Protein AF-A0AAD7TIA1-F1 (afdb_monomer_lite)

Organism: NCBI:txid1111947

Foldseek 3Di:
DDPPDPVSVVVVVVVLVVVLVVLVVVLVVLVVVCVVCVVVCCVPQVPDDHDPVNVLCCLQNVLCNCLSNPLSVLQFAFDPPCPPDPDQDPVNVVSNVSLVCSQWCVSLVSCLSNQQSVQLVVLVVQCVVVVNPNVRSVVSNVVSCVVNVVSVCLCPVQNWTWDQDRNGGTDTDGPDDPVRVVD

pLDDT: mean 80.09, std 12.41, range [39.97, 96.25]

Sequence (183 aa):
MSVNTQSDIIQSVAALILDNRLAIAAVVLLIYDQLITFGREVQYVWLRKKTGATLLFIFIRYTAFLCLALLDAISYTPDMSDERSARVSSMRRLLFNFYHISCGRVRAIAFLPTFTVPTTFSALRALALSDMNWALASIVFVIGCGPTVINLWGVFGIGLVGQTIPLLGCVAAAQPTASQAKM

Structure (mmCIF, N/CA/C/O backbone):
data_AF-A0AAD7TIA1-F1
#
_entry.id   AF-A0AAD7TIA1-F1
#
loop_
_atom_site.group_PDB
_atom_site.id
_atom_site.type_symbol
_atom_site.label_atom_id
_atom_site.label_alt_id
_atom_site.label_comp_id
_atom_site.label_asym_id
_atom_site.label_entity_id
_atom_site.label_seq_id
_atom_site.pdbx_PDB_ins_code
_atom_site.Cartn_x
_atom_site.Cartn_y
_atom_site.Cartn_z
_atom_site.occupancy
_atom_site.B_iso_or_equiv
_atom_site.auth_seq_id
_atom_site.auth_comp_id
_atom_site.auth_asym_id
_atom_site.auth_atom_id
_atom_site.pdbx_PDB_model_num
ATOM 1 N N . MET A 1 1 ? 9.450 -16.323 -23.929 1.00 41.72 1 MET A N 1
ATOM 2 C CA . MET A 1 1 ? 8.424 -15.758 -24.830 1.00 41.72 1 MET A CA 1
ATOM 3 C C . MET A 1 1 ? 9.077 -14.579 -25.534 1.00 41.72 1 MET A C 1
ATOM 5 O O . MET A 1 1 ? 9.469 -13.644 -24.851 1.00 41.72 1 MET A O 1
ATOM 9 N N . SER A 1 2 ? 9.373 -14.687 -26.830 1.00 46.50 2 SER A N 1
ATOM 10 C CA . SER A 1 2 ? 10.127 -13.661 -27.565 1.00 46.50 2 SER A CA 1
ATOM 11 C C . SER A 1 2 ? 9.210 -12.489 -27.924 1.00 46.50 2 SER A C 1
ATOM 13 O O . SER A 1 2 ? 8.442 -12.584 -28.880 1.00 46.50 2 SER A O 1
ATOM 15 N N . VAL A 1 3 ? 9.270 -11.410 -27.145 1.00 57.25 3 VAL A N 1
ATOM 16 C CA . VAL A 1 3 ? 8.578 -10.146 -27.436 1.00 57.25 3 VAL A CA 1
ATOM 17 C C . VAL A 1 3 ? 9.348 -9.445 -28.558 1.00 57.25 3 VAL A C 1
ATOM 19 O O . VAL A 1 3 ? 10.307 -8.732 -28.290 1.00 57.25 3 VAL A O 1
ATOM 22 N N . ASN A 1 4 ? 8.990 -9.718 -29.815 1.00 61.19 4 ASN A N 1
ATOM 23 C CA . ASN A 1 4 ? 9.752 -9.263 -30.988 1.00 61.19 4 ASN A CA 1
ATOM 24 C C . ASN A 1 4 ? 8.918 -8.453 -32.000 1.00 61.19 4 ASN A C 1
ATOM 26 O O . ASN A 1 4 ? 9.414 -8.170 -33.089 1.00 61.19 4 ASN A O 1
ATOM 30 N N . THR A 1 5 ? 7.679 -8.055 -31.681 1.00 77.12 5 THR A N 1
ATOM 31 C CA . THR A 1 5 ? 6.902 -7.149 -32.547 1.00 77.12 5 THR A CA 1
ATOM 32 C C . THR A 1 5 ? 6.831 -5.744 -31.946 1.00 77.12 5 THR A C 1
ATOM 34 O O . THR A 1 5 ? 6.671 -5.578 -30.737 1.00 77.12 5 THR A O 1
ATOM 37 N N . GLN A 1 6 ? 6.958 -4.706 -32.783 1.00 79.12 6 GLN A N 1
ATOM 38 C CA . GLN A 1 6 ? 6.868 -3.305 -32.339 1.00 79.12 6 GLN A CA 1
ATOM 39 C C . GLN A 1 6 ? 5.538 -3.010 -31.623 1.00 79.12 6 GLN A C 1
ATOM 41 O O . GLN A 1 6 ? 5.504 -2.207 -30.694 1.00 79.12 6 GLN A O 1
ATOM 46 N N . SER A 1 7 ? 4.458 -3.694 -32.012 1.00 81.38 7 SER A N 1
ATOM 47 C CA . SER A 1 7 ? 3.143 -3.594 -31.374 1.00 81.38 7 SER A CA 1
ATOM 48 C C . SER A 1 7 ? 3.141 -4.061 -29.918 1.00 81.38 7 SER A C 1
ATOM 50 O O . SER A 1 7 ? 2.544 -3.383 -29.082 1.00 81.38 7 SER A O 1
ATOM 52 N N . ASP A 1 8 ? 3.836 -5.156 -29.594 1.00 82.62 8 ASP A N 1
ATOM 53 C CA . ASP A 1 8 ? 3.860 -5.695 -28.226 1.00 82.62 8 ASP A CA 1
ATOM 54 C C . ASP A 1 8 ? 4.573 -4.733 -27.264 1.00 82.62 8 ASP A C 1
ATOM 56 O O . ASP A 1 8 ? 4.117 -4.506 -26.144 1.00 82.62 8 ASP A O 1
ATOM 60 N N . ILE A 1 9 ? 5.660 -4.106 -27.729 1.00 82.00 9 ILE A N 1
ATOM 61 C CA . ILE A 1 9 ? 6.438 -3.135 -26.946 1.00 82.00 9 ILE A CA 1
ATOM 62 C C . ILE A 1 9 ? 5.601 -1.885 -26.648 1.00 82.00 9 ILE A C 1
ATOM 64 O O . ILE A 1 9 ? 5.597 -1.379 -25.524 1.00 82.00 9 ILE A O 1
ATOM 68 N N . ILE A 1 10 ? 4.860 -1.380 -27.640 1.00 86.69 10 ILE A N 1
ATOM 69 C CA . ILE A 1 10 ? 3.999 -0.202 -27.460 1.00 86.69 10 ILE A CA 1
ATOM 70 C C . ILE A 1 10 ? 2.908 -0.497 -26.424 1.00 86.69 10 ILE A C 1
ATOM 72 O O . ILE A 1 10 ? 2.657 0.329 -25.544 1.00 86.69 10 ILE A O 1
ATOM 76 N N . GLN A 1 11 ? 2.292 -1.679 -26.488 1.00 88.12 11 GLN A N 1
ATOM 77 C CA . GLN A 1 11 ? 1.261 -2.085 -25.533 1.00 88.12 11 GLN A CA 1
ATOM 78 C C . GLN A 1 11 ? 1.812 -2.236 -24.112 1.00 88.12 11 GLN A C 1
ATOM 80 O O . GLN A 1 11 ? 1.187 -1.750 -23.167 1.00 88.12 11 GLN A O 1
ATOM 85 N N . SER A 1 12 ? 2.993 -2.840 -23.946 1.00 84.75 12 SER A N 1
ATOM 86 C CA . SER A 1 12 ? 3.605 -2.988 -22.623 1.00 84.75 12 SER A CA 1
ATOM 87 C C . SER A 1 12 ? 3.970 -1.639 -22.003 1.00 84.75 12 SER A C 1
ATOM 89 O O . SER A 1 12 ? 3.727 -1.418 -20.818 1.00 84.75 12 SER A O 1
ATOM 91 N N . VAL A 1 13 ? 4.499 -0.703 -22.799 1.00 85.00 13 VAL A N 1
ATOM 92 C CA . VAL A 1 13 ? 4.816 0.654 -22.326 1.00 85.00 13 VAL A CA 1
ATOM 93 C C . VAL A 1 13 ? 3.542 1.420 -21.965 1.00 85.00 13 VAL A C 1
ATOM 95 O O . VAL A 1 13 ? 3.497 2.067 -20.920 1.00 85.00 13 VAL A O 1
ATOM 98 N N . ALA A 1 14 ? 2.486 1.324 -22.776 1.00 88.50 14 ALA A N 1
ATOM 99 C CA . ALA A 1 14 ? 1.207 1.969 -22.482 1.00 88.50 14 ALA A CA 1
ATOM 100 C C . ALA A 1 14 ? 0.588 1.462 -21.167 1.00 88.50 14 ALA A C 1
ATOM 102 O O . ALA A 1 14 ? 0.107 2.268 -20.368 1.00 88.50 14 ALA A O 1
ATOM 103 N N . ALA A 1 15 ? 0.650 0.150 -20.916 1.00 87.00 15 ALA A N 1
ATOM 104 C CA . ALA A 1 15 ? 0.195 -0.447 -19.662 1.00 87.00 15 ALA A CA 1
ATOM 105 C C . ALA A 1 15 ? 0.989 0.078 -18.453 1.00 87.00 15 ALA A C 1
ATOM 107 O O . ALA A 1 15 ? 0.401 0.405 -17.426 1.00 87.00 15 ALA A O 1
ATOM 108 N N . LEU A 1 16 ? 2.307 0.232 -18.597 1.00 84.12 16 LEU A N 1
ATOM 109 C CA . LEU A 1 16 ? 3.188 0.726 -17.537 1.00 84.12 16 LEU A CA 1
ATOM 110 C C . LEU A 1 16 ? 2.947 2.208 -17.214 1.00 84.12 16 LEU A C 1
ATOM 112 O O . LEU A 1 16 ? 2.915 2.606 -16.053 1.00 84.12 16 LEU A O 1
ATOM 116 N N . ILE A 1 17 ? 2.701 3.032 -18.239 1.00 86.12 17 ILE A N 1
ATOM 117 C CA . ILE A 1 17 ? 2.304 4.436 -18.056 1.00 86.12 17 ILE A CA 1
ATOM 118 C C . ILE A 1 17 ? 0.968 4.525 -17.317 1.00 86.12 17 ILE A C 1
ATOM 120 O O . ILE A 1 17 ? 0.800 5.382 -16.447 1.00 86.12 17 ILE A O 1
ATOM 124 N N . LEU A 1 18 ? 0.005 3.676 -17.687 1.00 89.56 18 LEU A N 1
ATOM 125 C CA . LEU A 1 18 ? -1.298 3.642 -17.035 1.00 89.56 18 LEU A CA 1
ATOM 126 C C . LEU A 1 18 ? -1.161 3.262 -15.556 1.00 89.56 18 LEU A C 1
ATOM 128 O O . LEU A 1 18 ? -1.709 3.971 -14.714 1.00 89.56 18 LEU A O 1
ATOM 132 N N . ASP A 1 19 ? -0.400 2.212 -15.249 1.00 85.19 19 ASP A N 1
ATOM 133 C CA . ASP A 1 19 ? -0.127 1.767 -13.878 1.00 85.19 19 ASP A CA 1
ATOM 134 C C . ASP A 1 19 ? 0.480 2.892 -13.026 1.00 85.19 19 ASP A C 1
ATOM 136 O O . ASP A 1 19 ? -0.079 3.262 -11.993 1.00 85.19 19 ASP A O 1
ATOM 140 N N . ASN A 1 20 ? 1.530 3.551 -13.530 1.00 83.75 20 ASN A N 1
ATOM 141 C CA . ASN A 1 20 ? 2.164 4.683 -12.851 1.00 83.75 20 ASN A CA 1
ATOM 142 C C . ASN A 1 20 ? 1.176 5.826 -12.566 1.00 83.75 20 ASN A C 1
ATOM 144 O O . ASN A 1 20 ? 1.164 6.395 -11.475 1.00 83.75 20 ASN A O 1
ATOM 148 N N . ARG A 1 21 ? 0.322 6.181 -13.535 1.00 87.44 21 ARG A N 1
ATOM 149 C CA . ARG A 1 21 ? -0.677 7.250 -13.355 1.00 87.44 21 ARG A CA 1
ATOM 150 C C . ARG A 1 21 ? -1.724 6.882 -12.310 1.00 87.44 21 ARG A C 1
ATOM 152 O O . ARG A 1 21 ? -2.097 7.737 -11.508 1.00 87.44 21 ARG A O 1
ATOM 159 N N . LEU A 1 22 ? -2.194 5.636 -12.322 1.00 89.38 22 LEU A N 1
ATOM 160 C CA . LEU A 1 22 ? -3.156 5.137 -11.340 1.00 89.38 22 LEU A CA 1
ATOM 161 C C . LEU A 1 22 ? -2.553 5.121 -9.936 1.00 89.38 22 LEU A C 1
ATOM 163 O O . LEU A 1 22 ? -3.213 5.541 -8.987 1.00 89.38 22 LEU A O 1
ATOM 167 N N . ALA A 1 23 ? -1.292 4.718 -9.806 1.00 84.00 23 ALA A N 1
ATOM 168 C CA . ALA A 1 23 ? -0.597 4.723 -8.530 1.00 84.00 23 ALA A CA 1
ATOM 169 C C . ALA A 1 23 ? -0.393 6.142 -7.980 1.00 84.00 23 ALA A C 1
ATOM 171 O O . ALA A 1 23 ? -0.716 6.402 -6.821 1.00 84.00 23 ALA A O 1
ATOM 172 N N . ILE A 1 24 ? 0.028 7.100 -8.815 1.00 84.38 24 ILE A N 1
ATOM 173 C CA . ILE A 1 24 ? 0.123 8.514 -8.413 1.00 84.38 24 ILE A CA 1
ATOM 174 C C . ILE A 1 24 ? -1.249 9.039 -7.968 1.00 84.38 24 ILE A C 1
ATOM 176 O O . ILE A 1 24 ? -1.348 9.692 -6.930 1.00 84.38 24 ILE A O 1
ATOM 180 N N . ALA A 1 25 ? -2.320 8.733 -8.707 1.00 90.25 25 ALA A N 1
ATOM 181 C CA . ALA A 1 25 ? -3.673 9.123 -8.318 1.00 90.25 25 ALA A CA 1
ATOM 182 C C . ALA A 1 25 ? -4.079 8.517 -6.962 1.00 90.25 25 ALA A C 1
ATOM 184 O O . ALA A 1 25 ? -4.639 9.220 -6.118 1.00 90.25 25 ALA A O 1
ATOM 185 N N . ALA A 1 26 ? -3.748 7.247 -6.715 1.00 88.19 26 ALA A N 1
ATOM 186 C CA . ALA A 1 26 ? -3.995 6.585 -5.437 1.00 88.19 26 ALA A CA 1
ATOM 187 C C . ALA A 1 26 ? -3.211 7.238 -4.285 1.00 88.19 26 ALA A C 1
ATOM 189 O O . ALA A 1 26 ? -3.771 7.453 -3.210 1.00 88.19 26 ALA A O 1
ATOM 190 N N . VAL A 1 27 ? -1.952 7.627 -4.512 1.00 85.44 27 VAL A N 1
ATOM 191 C CA . VAL A 1 27 ? -1.142 8.367 -3.532 1.00 85.44 27 VAL A CA 1
ATOM 192 C C . VAL A 1 27 ? -1.758 9.730 -3.219 1.00 85.44 27 VAL A C 1
ATOM 194 O O . VAL A 1 27 ? -1.878 10.092 -2.049 1.00 85.44 27 VAL A O 1
ATOM 197 N N . VAL A 1 28 ? -2.193 10.480 -4.235 1.00 88.81 28 VAL A N 1
ATOM 198 C CA . VAL A 1 28 ? -2.848 11.784 -4.040 1.00 88.81 28 VAL A CA 1
ATOM 199 C C . VAL A 1 28 ? -4.125 11.634 -3.213 1.00 88.81 28 VAL A C 1
ATOM 201 O O . VAL A 1 28 ? -4.336 12.400 -2.273 1.00 88.81 28 VAL A O 1
ATOM 204 N N . LEU A 1 29 ? -4.949 10.625 -3.511 1.00 90.56 29 LEU A N 1
ATOM 205 C CA . LEU A 1 29 ? -6.152 10.321 -2.733 1.00 90.56 29 LEU A CA 1
ATOM 206 C C . LEU A 1 29 ? -5.824 9.939 -1.286 1.00 90.56 29 LEU A C 1
ATOM 208 O O . LEU A 1 29 ? -6.504 10.396 -0.370 1.00 90.56 29 LEU A O 1
ATOM 212 N N . LEU A 1 30 ? -4.767 9.153 -1.067 1.00 87.62 30 LEU A N 1
ATOM 213 C CA . LEU A 1 30 ? -4.316 8.789 0.273 1.00 87.62 30 LEU A CA 1
ATOM 214 C C . LEU A 1 30 ? -3.891 10.028 1.068 1.00 87.62 30 LEU A C 1
ATOM 216 O O . LEU A 1 30 ? -4.321 10.194 2.206 1.00 87.62 30 LEU A O 1
ATOM 220 N N . ILE A 1 31 ? -3.082 10.911 0.472 1.00 88.12 31 ILE A N 1
ATOM 221 C CA . ILE A 1 31 ? -2.656 12.173 1.096 1.00 88.12 31 ILE A CA 1
ATOM 222 C C . ILE A 1 31 ? -3.878 13.035 1.422 1.00 88.12 31 ILE A C 1
ATOM 224 O O . ILE A 1 31 ? -3.981 13.560 2.529 1.00 88.12 31 ILE A O 1
ATOM 228 N N . TYR A 1 32 ? -4.815 13.157 0.481 1.00 91.69 32 TYR A N 1
ATOM 229 C CA . TYR A 1 32 ? -6.048 13.907 0.686 1.00 91.69 32 TYR A CA 1
ATOM 230 C C . TYR A 1 32 ? -6.854 13.365 1.874 1.00 91.69 32 TYR A C 1
ATOM 232 O O . TYR A 1 32 ? -7.230 14.144 2.749 1.00 91.69 32 TYR A O 1
ATOM 240 N N . ASP A 1 33 ? -7.043 12.043 1.959 1.00 91.25 33 ASP A N 1
ATOM 241 C CA . ASP A 1 33 ? -7.718 11.398 3.091 1.00 91.25 33 ASP A CA 1
ATOM 242 C C . ASP A 1 33 ? -7.018 11.708 4.426 1.00 91.25 33 ASP A C 1
ATOM 244 O O . ASP A 1 33 ? -7.674 12.083 5.398 1.00 91.25 33 ASP A O 1
ATOM 248 N N . GLN A 1 34 ? -5.678 11.666 4.463 1.00 88.75 34 GLN A N 1
ATOM 249 C CA . GLN A 1 34 ? -4.919 12.050 5.659 1.00 88.75 34 GLN A CA 1
ATOM 250 C C . GLN A 1 34 ? -5.192 13.493 6.087 1.00 88.75 34 GLN A C 1
ATOM 252 O O . GLN A 1 34 ? -5.409 13.757 7.269 1.00 88.75 34 GLN A O 1
ATOM 257 N N . LEU A 1 35 ? -5.201 14.431 5.138 1.00 91.44 35 LEU A N 1
ATOM 258 C CA . LEU A 1 35 ? -5.388 15.849 5.434 1.00 91.44 35 LEU A CA 1
ATOM 259 C C . LEU A 1 35 ? -6.786 16.138 5.986 1.00 91.44 35 LEU A C 1
ATOM 261 O O . LEU A 1 35 ? -6.917 16.871 6.968 1.00 91.44 35 LEU A O 1
ATOM 265 N N . ILE A 1 36 ? -7.829 15.547 5.397 1.00 94.75 36 ILE A N 1
ATOM 266 C CA . ILE A 1 36 ? -9.209 15.820 5.822 1.00 94.75 36 ILE A CA 1
ATOM 267 C C . ILE A 1 36 ? -9.547 15.184 7.174 1.00 94.75 36 ILE A C 1
ATOM 269 O O . ILE A 1 36 ? -10.387 15.704 7.912 1.00 94.75 36 ILE A O 1
ATOM 273 N N . THR A 1 37 ? -8.929 14.056 7.535 1.00 91.19 37 THR A N 1
ATOM 274 C CA . THR A 1 37 ? -9.198 13.406 8.824 1.00 91.19 37 THR A CA 1
ATOM 275 C C . THR A 1 37 ? -8.288 13.886 9.942 1.00 91.19 37 THR A C 1
ATOM 277 O O . THR A 1 37 ? -8.648 13.694 11.106 1.00 91.19 37 THR A O 1
ATOM 280 N N . PHE A 1 38 ? -7.186 14.570 9.623 1.00 90.25 38 PHE A N 1
ATOM 281 C CA . PHE A 1 38 ? -6.201 15.030 10.600 1.00 90.25 38 PHE A CA 1
ATOM 282 C C . PHE A 1 38 ? -6.823 15.815 11.762 1.00 90.25 38 PHE A C 1
ATOM 284 O O . PHE A 1 38 ? -6.504 15.568 12.924 1.00 90.25 38 PHE A O 1
ATOM 291 N N . GLY A 1 39 ? -7.787 16.702 11.488 1.00 90.75 39 GLY A N 1
ATOM 292 C CA . GLY A 1 39 ? -8.477 17.459 12.540 1.00 90.75 39 GLY A CA 1
ATOM 293 C C . GLY A 1 39 ? -9.166 16.559 13.577 1.00 90.75 39 GLY A C 1
ATOM 294 O O . GLY A 1 39 ? -9.054 16.787 14.783 1.00 90.75 39 GLY A O 1
ATOM 295 N N . ARG A 1 40 ? -9.811 15.478 13.120 1.00 89.06 40 ARG A N 1
ATOM 296 C CA . ARG A 1 40 ? -10.443 14.480 13.999 1.00 89.06 40 ARG A CA 1
ATOM 297 C C . ARG A 1 40 ? -9.397 13.649 14.735 1.00 89.06 40 ARG A C 1
ATOM 299 O O . ARG A 1 40 ? -9.573 13.334 15.908 1.00 89.06 40 ARG A O 1
ATOM 306 N N . GLU A 1 41 ? -8.290 13.319 14.083 1.00 90.62 41 GLU A N 1
ATOM 307 C CA . GLU A 1 41 ? -7.193 12.584 14.716 1.00 90.62 41 GLU A CA 1
ATOM 308 C C . GLU A 1 41 ? -6.610 13.360 15.887 1.00 90.62 41 GLU A C 1
ATOM 310 O O . GLU A 1 41 ? -6.366 12.782 16.948 1.00 90.62 41 GLU A O 1
ATOM 315 N N . VAL A 1 42 ? -6.420 14.674 15.727 1.00 89.75 42 VAL A N 1
ATOM 316 C CA . VAL A 1 42 ? -5.908 15.535 16.801 1.00 89.75 42 VAL A CA 1
ATOM 317 C C . VAL A 1 42 ? -6.802 15.435 18.030 1.00 89.75 42 VAL A C 1
ATOM 319 O O . VAL A 1 42 ? -6.318 15.174 19.133 1.00 89.75 42 VAL A O 1
ATOM 322 N N . GLN A 1 43 ? -8.112 15.523 17.828 1.00 90.31 43 GLN A N 1
ATOM 323 C CA . GLN A 1 43 ? -9.092 15.474 18.907 1.00 90.31 43 GLN A CA 1
ATOM 324 C C . GLN A 1 43 ? -9.204 14.096 19.575 1.00 90.31 43 GLN A C 1
ATOM 326 O O . GLN A 1 43 ? -9.209 14.010 20.805 1.00 90.31 43 GLN A O 1
ATOM 331 N N . TYR A 1 44 ? -9.276 13.015 18.795 1.00 86.31 44 TYR A N 1
ATOM 332 C CA . TYR A 1 44 ? -9.589 11.682 19.326 1.00 86.31 44 TYR A CA 1
ATOM 333 C C . TYR A 1 44 ? -8.362 10.840 19.684 1.00 86.31 44 TYR A C 1
ATOM 335 O O . TYR A 1 44 ? -8.449 9.980 20.561 1.00 86.31 44 TYR A O 1
ATOM 343 N N . VAL A 1 45 ? -7.219 11.084 19.045 1.00 88.88 45 VAL A N 1
ATOM 344 C CA . VAL A 1 45 ? -6.003 10.270 19.193 1.00 88.88 45 VAL A CA 1
ATOM 345 C C . VAL A 1 45 ? -4.882 11.070 19.845 1.00 88.88 45 VAL A C 1
ATOM 347 O O . VAL A 1 45 ? -4.182 10.565 20.732 1.00 88.88 45 VAL A O 1
ATOM 350 N N . TRP A 1 46 ? -4.686 12.325 19.428 1.00 87.38 46 TRP A N 1
ATOM 351 C CA . TRP A 1 46 ? -3.533 13.093 19.891 1.00 87.38 46 TRP A CA 1
ATOM 352 C C . TRP A 1 46 ? -3.726 13.698 21.281 1.00 87.38 46 TRP A C 1
ATOM 354 O O . TRP A 1 46 ? -2.838 13.534 22.117 1.00 87.38 46 TRP A O 1
ATOM 364 N N . LEU A 1 47 ? -4.891 14.298 21.540 1.00 89.44 47 LEU A N 1
ATOM 365 C CA . LEU A 1 47 ? -5.241 14.962 22.804 1.00 89.44 47 LEU A CA 1
ATOM 366 C C . LEU A 1 47 ? -5.715 14.011 23.918 1.00 89.44 47 LEU A C 1
ATOM 368 O O . LEU A 1 47 ? -5.886 14.428 25.063 1.00 89.44 47 LEU A O 1
ATOM 372 N N . ARG A 1 48 ? -5.951 12.733 23.608 1.00 86.25 48 ARG A N 1
ATOM 373 C CA . ARG A 1 48 ? -6.395 11.724 24.582 1.00 86.25 48 ARG A CA 1
ATOM 374 C C . ARG A 1 48 ? -5.204 10.935 25.133 1.00 86.25 48 ARG A C 1
ATOM 376 O O . ARG A 1 48 ? -4.111 10.933 24.567 1.00 86.25 48 ARG A O 1
ATOM 383 N N . LYS A 1 49 ? -5.427 10.239 26.254 1.00 87.06 49 LYS A N 1
ATOM 384 C CA . LYS A 1 49 ? -4.429 9.340 26.852 1.00 87.06 49 LYS A CA 1
ATOM 385 C C . LYS A 1 49 ? -4.006 8.290 25.821 1.00 87.06 49 LYS A C 1
ATOM 387 O O . LYS A 1 49 ? -4.858 7.656 25.200 1.00 87.06 49 LYS A O 1
ATOM 392 N N . LYS A 1 50 ? -2.696 8.112 25.650 1.00 87.94 50 LYS A N 1
ATOM 393 C CA . LYS A 1 50 ? -2.133 7.135 24.713 1.00 87.94 50 LYS A CA 1
ATOM 394 C C . LYS A 1 50 ? -2.407 5.730 25.235 1.00 87.94 50 LYS A C 1
ATOM 396 O O . LYS A 1 50 ? -2.011 5.397 26.347 1.00 87.94 50 LYS A O 1
ATOM 401 N N . THR A 1 51 ? -3.106 4.929 24.442 1.00 89.00 51 THR A N 1
ATOM 402 C CA . THR A 1 51 ? -3.410 3.522 24.747 1.00 89.00 51 THR A CA 1
ATOM 403 C C . THR A 1 51 ? -2.871 2.624 23.634 1.00 89.00 51 THR A C 1
ATOM 405 O O . THR A 1 51 ? -2.404 3.120 22.607 1.00 89.00 51 THR A O 1
ATOM 408 N N . GLY A 1 52 ? -2.970 1.300 23.790 1.00 84.31 52 GLY A N 1
ATOM 409 C CA . GLY A 1 52 ? -2.610 0.356 22.723 1.00 84.31 52 GLY A CA 1
ATOM 410 C C . GLY A 1 52 ? -3.354 0.622 21.406 1.00 84.31 52 GLY A C 1
ATOM 411 O O . GLY A 1 52 ? -2.768 0.497 20.334 1.00 84.31 52 GLY A O 1
ATOM 412 N N . ALA A 1 53 ? -4.600 1.107 21.471 1.00 83.06 53 ALA A N 1
ATOM 413 C CA . ALA A 1 53 ? -5.363 1.504 20.289 1.00 83.06 53 ALA A CA 1
ATOM 414 C C . ALA A 1 53 ? -4.724 2.688 19.538 1.00 83.06 53 ALA A C 1
ATOM 416 O O . ALA A 1 53 ? -4.777 2.734 18.313 1.00 83.06 53 ALA A O 1
ATOM 417 N N . THR A 1 54 ? -4.069 3.618 20.244 1.00 86.44 54 THR A N 1
ATOM 418 C CA . THR A 1 54 ? -3.316 4.720 19.623 1.00 86.44 54 THR A CA 1
ATOM 419 C C . THR A 1 54 ? -2.100 4.205 18.858 1.00 86.44 54 THR A C 1
ATOM 421 O O . THR A 1 54 ? -1.847 4.659 17.747 1.00 86.44 54 THR A O 1
ATOM 424 N N . LEU A 1 55 ? -1.365 3.244 19.428 1.00 86.19 55 LEU A N 1
ATOM 425 C CA . LEU A 1 55 ? -0.214 2.638 18.758 1.00 86.19 55 LEU A CA 1
ATOM 426 C C . LEU A 1 55 ? -0.650 1.869 17.506 1.00 86.19 55 LEU A C 1
ATOM 428 O O . LEU A 1 55 ? -0.060 2.042 16.445 1.00 86.19 55 LEU A O 1
ATOM 432 N N . LEU A 1 56 ? -1.718 1.078 17.620 1.00 84.69 56 LEU A N 1
ATOM 433 C CA . LEU A 1 56 ? -2.281 0.317 16.507 1.00 84.69 56 LEU A CA 1
ATOM 434 C C . LEU A 1 56 ? -2.789 1.243 15.392 1.00 84.69 56 LEU A C 1
ATOM 436 O O . LEU A 1 56 ? -2.515 1.007 14.219 1.00 84.69 56 LEU A O 1
ATOM 440 N N . PHE A 1 57 ? -3.453 2.342 15.760 1.00 85.19 57 PHE A N 1
ATOM 441 C CA . PHE A 1 57 ? -3.863 3.385 14.824 1.00 85.19 57 PHE A CA 1
ATOM 442 C C . PHE A 1 57 ? -2.665 3.996 14.090 1.00 85.19 57 PHE A C 1
ATOM 444 O O . PHE A 1 57 ? -2.686 4.086 12.865 1.00 85.19 57 PHE A O 1
ATOM 451 N N . ILE A 1 58 ? -1.607 4.371 14.818 1.00 85.75 58 ILE A N 1
ATOM 452 C CA . ILE A 1 58 ? -0.402 4.945 14.210 1.00 85.75 58 ILE A CA 1
ATOM 453 C C . ILE A 1 58 ? 0.242 3.942 13.252 1.00 85.75 58 ILE A C 1
ATOM 455 O O . ILE A 1 58 ? 0.586 4.298 12.127 1.00 85.75 58 ILE A O 1
ATOM 459 N N . PHE A 1 59 ? 0.359 2.684 13.675 1.00 84.00 59 PHE A N 1
ATOM 460 C CA . PHE A 1 59 ? 0.984 1.634 12.885 1.00 84.00 59 PHE A CA 1
ATOM 461 C C . PHE A 1 59 ? 0.199 1.310 11.613 1.00 84.00 59 PHE A C 1
ATOM 463 O O . PHE A 1 59 ? 0.801 1.128 10.566 1.00 84.00 59 PHE A O 1
ATOM 470 N N . ILE A 1 60 ? -1.131 1.292 11.651 1.00 83.50 60 ILE A N 1
ATOM 471 C CA . ILE A 1 60 ? -1.944 1.072 10.446 1.00 83.50 60 ILE A CA 1
ATOM 472 C C . ILE A 1 60 ? -1.852 2.282 9.513 1.00 83.50 60 ILE A C 1
ATOM 474 O O . ILE A 1 60 ? -1.619 2.144 8.314 1.00 83.50 60 ILE A O 1
ATOM 478 N N . ARG A 1 61 ? -2.028 3.482 10.069 1.00 86.56 61 ARG A N 1
ATOM 479 C CA . ARG A 1 61 ? -2.242 4.697 9.287 1.00 86.56 61 ARG A CA 1
ATOM 480 C C . ARG A 1 61 ? -0.955 5.281 8.716 1.00 86.56 61 ARG A C 1
ATOM 482 O O . ARG A 1 61 ? -0.871 5.546 7.519 1.00 86.56 61 ARG A O 1
ATOM 489 N N . TYR A 1 62 ? 0.060 5.465 9.555 1.00 85.56 62 TYR A N 1
ATOM 490 C CA . TYR A 1 62 ? 1.302 6.107 9.131 1.00 85.56 62 TYR A CA 1
ATOM 491 C C . TYR A 1 62 ? 2.250 5.147 8.420 1.00 85.56 62 TYR A C 1
ATOM 493 O O . TYR A 1 62 ? 3.049 5.610 7.614 1.00 85.56 62 TYR A O 1
ATOM 501 N N . THR A 1 63 ? 2.140 3.831 8.631 1.00 82.38 63 THR A N 1
ATOM 502 C CA . THR A 1 63 ? 2.898 2.864 7.818 1.00 82.38 63 THR A CA 1
ATOM 503 C C . THR A 1 63 ? 2.403 2.861 6.376 1.00 82.38 63 THR A C 1
ATOM 505 O O . THR A 1 63 ? 3.224 2.889 5.464 1.00 82.38 63 THR A O 1
ATOM 508 N N . ALA A 1 64 ? 1.083 2.928 6.155 1.00 80.06 64 ALA A N 1
ATOM 509 C CA . ALA A 1 64 ? 0.522 3.084 4.815 1.00 80.06 64 ALA A CA 1
ATOM 510 C C . ALA A 1 64 ? 0.980 4.400 4.170 1.00 80.06 64 ALA A C 1
ATOM 512 O O . ALA A 1 64 ? 1.429 4.397 3.029 1.00 80.06 64 ALA A O 1
ATOM 513 N N . PHE A 1 65 ? 0.947 5.512 4.910 1.00 82.88 65 PHE A N 1
ATOM 514 C CA . PHE A 1 65 ? 1.436 6.799 4.410 1.00 82.88 65 PHE A CA 1
ATOM 515 C C . PHE A 1 65 ? 2.935 6.769 4.073 1.00 82.88 65 PHE A C 1
ATOM 517 O O . PHE A 1 65 ? 3.334 7.163 2.983 1.00 82.88 65 PHE A O 1
ATOM 524 N N . LEU A 1 66 ? 3.774 6.257 4.974 1.00 80.31 66 LEU A N 1
ATOM 525 C CA . LEU A 1 66 ? 5.218 6.174 4.768 1.00 80.31 66 LEU A CA 1
ATOM 526 C C . LEU A 1 66 ? 5.570 5.272 3.579 1.00 80.31 66 LEU A C 1
ATOM 528 O O . LEU A 1 66 ? 6.401 5.637 2.754 1.00 80.31 66 LEU A O 1
ATOM 532 N N . CYS A 1 67 ? 4.934 4.108 3.463 1.00 75.94 67 CYS A N 1
ATOM 533 C CA . CYS A 1 67 ? 5.283 3.153 2.417 1.00 75.94 67 CYS A CA 1
ATOM 534 C C . CYS A 1 67 ? 4.663 3.520 1.064 1.00 75.94 67 CYS A C 1
ATOM 536 O O . CYS A 1 67 ? 5.360 3.502 0.058 1.00 75.94 67 CYS A O 1
ATOM 538 N N . LEU A 1 68 ? 3.381 3.891 1.026 1.00 74.50 68 LEU A N 1
ATOM 539 C CA . LEU A 1 68 ? 2.690 4.198 -0.229 1.00 74.50 68 LEU A CA 1
ATOM 540 C C . LEU A 1 68 ? 2.967 5.628 -0.692 1.00 74.50 68 LEU A C 1
ATOM 542 O O . LEU A 1 68 ? 3.301 5.846 -1.847 1.00 74.50 68 LEU A O 1
ATOM 546 N N . ALA A 1 69 ? 2.858 6.626 0.186 1.00 74.25 69 ALA A N 1
ATOM 547 C CA . ALA A 1 69 ? 2.978 8.013 -0.256 1.00 74.25 69 ALA A CA 1
ATOM 548 C C . ALA A 1 69 ? 4.431 8.467 -0.434 1.00 74.25 69 ALA A C 1
ATOM 550 O O . ALA A 1 69 ? 4.686 9.295 -1.300 1.00 74.25 69 ALA A O 1
ATOM 551 N N . LEU A 1 70 ? 5.383 7.953 0.356 1.00 74.06 70 LEU A N 1
ATOM 552 C CA . LEU A 1 70 ? 6.782 8.393 0.268 1.00 74.06 70 LEU A CA 1
ATOM 553 C C . LEU A 1 70 ? 7.644 7.464 -0.595 1.00 74.06 70 LEU A C 1
ATOM 555 O O . LEU A 1 70 ? 8.321 7.955 -1.495 1.00 74.06 70 LEU A O 1
ATOM 559 N N . LEU A 1 71 ? 7.620 6.144 -0.374 1.00 74.25 71 LEU A N 1
ATOM 560 C CA . LEU A 1 71 ? 8.466 5.228 -1.161 1.00 74.25 71 LEU A CA 1
ATOM 561 C C . LEU A 1 71 ? 7.960 5.056 -2.601 1.00 74.25 71 LEU A C 1
ATOM 563 O O . LEU A 1 71 ? 8.761 5.042 -3.537 1.00 74.25 71 LEU A O 1
ATOM 567 N N . ASP A 1 72 ? 6.644 4.954 -2.796 1.00 72.75 72 ASP A N 1
ATOM 568 C CA . ASP A 1 72 ? 6.059 4.736 -4.126 1.00 72.75 72 ASP A CA 1
ATOM 569 C C . ASP A 1 72 ? 6.110 6.011 -4.982 1.00 72.75 72 ASP A C 1
ATOM 571 O O . ASP A 1 72 ? 6.556 5.972 -6.123 1.00 72.75 72 ASP A O 1
ATOM 575 N N . ALA A 1 73 ? 5.767 7.178 -4.422 1.00 74.88 73 ALA A N 1
ATOM 576 C CA . ALA A 1 73 ? 5.786 8.437 -5.177 1.00 74.88 73 ALA A CA 1
ATOM 577 C C . ALA A 1 73 ? 7.177 8.791 -5.724 1.00 74.88 73 ALA A C 1
ATOM 579 O O . ALA A 1 73 ? 7.297 9.252 -6.858 1.00 74.88 73 ALA A O 1
ATOM 580 N N . ILE A 1 74 ? 8.229 8.547 -4.935 1.00 73.50 74 ILE A N 1
ATOM 581 C CA . ILE A 1 74 ? 9.617 8.774 -5.359 1.00 73.50 74 ILE A CA 1
ATOM 582 C C . ILE A 1 74 ? 10.028 7.757 -6.430 1.00 73.50 74 ILE A C 1
ATOM 584 O O . ILE A 1 74 ? 10.797 8.080 -7.330 1.00 73.50 74 ILE A O 1
ATOM 588 N N . SER A 1 75 ? 9.465 6.552 -6.393 1.00 75.19 75 SER A N 1
ATOM 589 C CA . SER A 1 75 ? 9.723 5.520 -7.397 1.00 75.19 75 SER A CA 1
ATOM 590 C C . SER A 1 75 ? 9.177 5.886 -8.784 1.00 75.19 75 SER A C 1
ATOM 592 O O . SER A 1 75 ? 9.726 5.415 -9.771 1.00 75.19 75 SER A O 1
ATOM 594 N N . TYR A 1 76 ? 8.159 6.748 -8.894 1.00 74.25 76 TYR A N 1
ATOM 595 C CA . TYR A 1 76 ? 7.587 7.169 -10.185 1.00 74.25 76 TYR A CA 1
ATOM 596 C C . TYR A 1 76 ? 8.280 8.368 -10.835 1.00 74.25 76 TYR A C 1
ATOM 598 O O . TYR A 1 76 ? 7.935 8.742 -11.959 1.00 74.25 76 TYR A O 1
ATOM 606 N N . THR A 1 77 ? 9.237 9.002 -10.154 1.00 71.81 77 THR A N 1
ATOM 607 C CA . THR A 1 77 ? 9.999 10.088 -10.773 1.00 71.81 77 THR A CA 1
ATOM 608 C C . THR A 1 77 ? 10.971 9.527 -11.815 1.00 71.81 77 THR A C 1
ATOM 610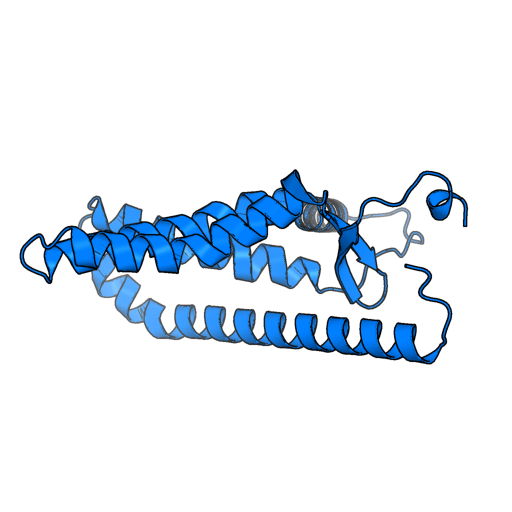 O O . THR A 1 77 ? 11.556 8.471 -11.565 1.00 71.81 77 THR A O 1
ATOM 613 N N . PRO A 1 78 ? 11.148 10.197 -12.971 1.00 67.50 78 PRO A N 1
ATOM 614 C CA . PRO A 1 78 ? 12.110 9.771 -13.982 1.00 67.50 78 PRO A CA 1
ATOM 615 C C . PRO A 1 78 ? 13.515 9.673 -13.382 1.00 67.50 78 PRO A C 1
ATOM 617 O O . PRO A 1 78 ? 13.864 10.441 -12.479 1.00 67.50 78 PRO A O 1
ATOM 620 N N . ASP A 1 79 ? 14.296 8.712 -13.878 1.00 65.31 79 ASP A N 1
ATOM 621 C CA . ASP A 1 79 ? 15.621 8.426 -13.334 1.00 65.31 79 ASP A CA 1
ATOM 622 C C . ASP A 1 79 ? 16.502 9.672 -13.435 1.00 65.31 79 ASP A C 1
ATOM 624 O O . ASP A 1 79 ? 16.679 10.259 -14.504 1.00 65.31 79 ASP A O 1
ATOM 628 N N . MET A 1 80 ? 17.060 10.083 -12.302 1.00 58.75 80 MET A N 1
ATOM 629 C CA . MET A 1 80 ? 17.972 11.218 -12.212 1.00 58.75 80 MET A CA 1
ATOM 630 C C . MET A 1 80 ? 19.375 10.752 -12.623 1.00 58.75 80 MET A C 1
ATOM 632 O O . MET A 1 80 ? 20.329 10.882 -11.859 1.00 58.75 80 MET A O 1
ATOM 636 N N . SER A 1 81 ? 19.503 10.179 -13.822 1.00 56.38 81 SER A N 1
ATOM 637 C CA . SER A 1 81 ? 20.745 9.606 -14.352 1.00 56.38 81 SER A CA 1
ATOM 638 C C . SER A 1 81 ? 21.681 10.652 -14.972 1.00 56.38 81 SER A C 1
ATOM 640 O O . SER A 1 81 ? 22.563 10.310 -15.757 1.00 56.38 81 SER A O 1
ATOM 642 N N . ASP A 1 82 ? 21.509 11.938 -14.654 1.00 56.53 82 ASP A N 1
ATOM 643 C CA . ASP A 1 82 ? 22.404 12.987 -15.140 1.00 56.53 82 ASP A CA 1
ATOM 644 C C . ASP A 1 82 ? 23.759 12.897 -14.413 1.00 56.53 82 ASP A C 1
ATOM 646 O O . ASP A 1 82 ? 24.025 13.557 -13.404 1.00 56.53 82 ASP A O 1
ATOM 650 N N . GLU A 1 83 ? 24.656 12.076 -14.964 1.00 54.97 83 GLU A N 1
ATOM 651 C CA . GLU A 1 83 ? 26.052 11.902 -14.536 1.00 54.97 83 GLU A CA 1
ATOM 652 C C . GLU A 1 83 ? 26.894 13.192 -14.646 1.00 54.97 83 GLU A C 1
ATOM 654 O O . GLU A 1 83 ? 28.040 13.253 -14.201 1.00 54.97 83 GLU A O 1
ATOM 659 N N . ARG A 1 84 ? 26.350 14.281 -15.204 1.00 51.34 84 ARG A N 1
ATOM 660 C CA . ARG A 1 84 ? 27.116 15.486 -15.565 1.00 51.34 84 ARG A CA 1
ATOM 661 C C . ARG A 1 84 ? 27.318 16.522 -14.463 1.00 51.34 84 ARG A C 1
ATOM 663 O O . ARG A 1 84 ? 27.572 17.688 -14.751 1.00 51.34 84 ARG A O 1
ATOM 670 N N . SER A 1 85 ? 27.281 16.151 -13.186 1.00 50.97 85 SER A N 1
ATOM 671 C CA . SER A 1 85 ? 27.550 17.137 -12.134 1.00 50.97 85 SER A CA 1
ATOM 672 C C . SER A 1 85 ? 28.345 16.557 -10.971 1.00 50.97 85 SER A C 1
ATOM 674 O O . SER A 1 85 ? 27.799 16.179 -9.932 1.00 50.97 85 SER A O 1
ATOM 676 N N . ALA A 1 86 ? 29.672 16.596 -11.132 1.00 49.84 86 ALA A N 1
ATOM 677 C CA . ALA A 1 86 ? 30.721 16.291 -10.151 1.00 49.84 86 ALA A CA 1
ATOM 678 C C . ALA A 1 86 ? 30.731 17.207 -8.898 1.00 49.84 86 ALA A C 1
ATOM 680 O O . ALA A 1 86 ? 31.756 17.407 -8.251 1.00 49.84 86 ALA A O 1
ATOM 681 N N . ARG A 1 87 ? 29.577 17.759 -8.513 1.00 54.31 87 ARG A N 1
ATOM 682 C CA . ARG A 1 87 ? 29.343 18.418 -7.226 1.00 54.31 87 ARG A CA 1
ATOM 683 C C . ARG A 1 87 ? 27.933 18.075 -6.750 1.00 54.31 87 ARG A C 1
ATOM 685 O O . ARG A 1 87 ? 27.030 18.903 -6.711 1.00 54.31 87 ARG A O 1
ATOM 692 N N . VAL A 1 88 ? 27.724 16.799 -6.442 1.00 60.81 88 VAL A N 1
ATOM 693 C CA . VAL A 1 88 ? 26.477 16.311 -5.847 1.00 60.81 88 VAL A CA 1
ATOM 694 C C . VAL A 1 88 ? 26.397 16.843 -4.413 1.00 60.81 88 VAL A C 1
ATOM 696 O O . VAL A 1 88 ? 27.208 16.476 -3.562 1.00 60.81 88 VAL A O 1
ATOM 699 N N . SER A 1 89 ? 25.442 17.738 -4.143 1.00 71.25 89 SER A N 1
ATOM 700 C CA . SER A 1 89 ? 25.116 18.163 -2.779 1.00 71.25 89 SER A CA 1
ATOM 701 C C . SER A 1 89 ? 24.765 16.933 -1.932 1.00 71.25 89 SER A C 1
ATOM 703 O O . SER A 1 89 ? 24.198 15.966 -2.444 1.00 71.25 89 SER A O 1
ATOM 705 N N . SER A 1 90 ? 25.093 16.933 -0.635 1.00 74.25 90 SER A N 1
ATOM 706 C CA . SER A 1 90 ? 24.786 15.802 0.261 1.00 74.25 90 SER A CA 1
ATOM 707 C C . SER A 1 90 ? 23.311 15.375 0.188 1.00 74.25 90 SER A C 1
ATOM 709 O O . SER A 1 90 ? 23.021 14.186 0.245 1.00 74.25 90 SER A O 1
ATOM 711 N N . MET A 1 91 ? 22.402 16.325 -0.067 1.00 70.19 91 MET A N 1
ATOM 712 C CA . MET A 1 91 ? 20.976 16.080 -0.300 1.00 70.19 91 MET A CA 1
ATOM 713 C C . MET A 1 91 ? 20.701 15.214 -1.542 1.00 70.19 91 MET A C 1
ATOM 715 O O . MET A 1 91 ? 19.927 14.266 -1.470 1.00 70.19 91 MET A O 1
ATOM 719 N N . ARG A 1 92 ? 21.361 15.480 -2.677 1.00 71.75 92 ARG A N 1
ATOM 720 C CA . ARG A 1 92 ? 21.143 14.714 -3.916 1.00 71.75 92 ARG A CA 1
ATOM 721 C C . ARG A 1 92 ? 21.650 13.271 -3.803 1.00 71.75 92 ARG A C 1
ATOM 723 O O . ARG A 1 92 ? 21.022 12.375 -4.352 1.00 71.75 92 ARG A O 1
ATOM 730 N N . ARG A 1 93 ? 22.710 13.020 -3.020 1.00 72.06 93 ARG A N 1
ATOM 731 C CA . ARG A 1 93 ? 23.146 11.648 -2.679 1.00 72.06 93 ARG A CA 1
ATOM 732 C C . ARG A 1 93 ? 22.112 10.895 -1.845 1.00 72.06 93 ARG A C 1
ATOM 734 O O . ARG A 1 93 ? 21.874 9.722 -2.106 1.00 72.06 93 ARG A O 1
ATOM 741 N N . LEU A 1 94 ? 21.502 11.559 -0.862 1.00 74.69 94 LEU A N 1
ATOM 742 C CA . LEU A 1 94 ? 20.457 10.946 -0.040 1.00 74.69 94 LEU A CA 1
ATOM 743 C C . LEU A 1 94 ? 19.235 10.581 -0.881 1.00 74.69 94 LEU A C 1
ATOM 745 O O . LEU A 1 94 ? 18.758 9.461 -0.768 1.00 74.69 94 LEU A O 1
ATOM 749 N N . LEU A 1 95 ? 18.784 11.479 -1.760 1.00 75.44 95 LEU A N 1
ATOM 750 C CA . LEU A 1 95 ? 17.656 11.218 -2.657 1.00 75.44 95 LEU A CA 1
ATOM 751 C C . LEU A 1 95 ? 17.948 10.084 -3.647 1.00 75.44 95 LEU A C 1
ATOM 753 O O . LEU A 1 95 ? 17.095 9.228 -3.843 1.00 75.44 95 LEU A O 1
ATOM 757 N N . PHE A 1 96 ? 19.159 10.030 -4.210 1.00 74.56 96 PHE A N 1
ATOM 758 C CA . PHE A 1 96 ? 19.567 8.951 -5.113 1.00 74.56 96 PHE A CA 1
ATOM 759 C C . PHE A 1 96 ? 19.622 7.590 -4.404 1.00 74.56 96 PHE A C 1
ATOM 761 O O . PHE A 1 96 ? 19.031 6.620 -4.871 1.00 74.56 96 PHE A O 1
ATOM 768 N N . ASN A 1 97 ? 20.263 7.525 -3.231 1.00 75.56 97 ASN A N 1
ATOM 769 C CA . ASN A 1 97 ? 20.287 6.307 -2.419 1.00 75.56 97 ASN A CA 1
ATOM 770 C C . ASN A 1 97 ? 18.875 5.898 -1.997 1.00 75.56 97 ASN A C 1
ATOM 772 O O . ASN A 1 97 ? 18.541 4.719 -2.040 1.00 75.56 97 ASN A O 1
ATOM 776 N N . PHE A 1 98 ? 18.036 6.861 -1.614 1.00 74.25 98 PHE A N 1
ATOM 777 C CA . PHE A 1 98 ? 16.654 6.607 -1.238 1.00 74.25 98 PHE A CA 1
ATOM 778 C C . PHE A 1 98 ? 15.843 6.065 -2.418 1.00 74.25 98 PHE A C 1
ATOM 780 O O . PHE A 1 98 ? 15.147 5.071 -2.248 1.00 74.25 98 PHE A O 1
ATOM 787 N N . TYR A 1 99 ? 15.981 6.632 -3.617 1.00 74.94 99 TYR A N 1
ATOM 788 C CA . TYR A 1 99 ? 15.356 6.138 -4.847 1.00 74.94 99 TYR A CA 1
ATOM 789 C C . TYR A 1 99 ? 15.795 4.702 -5.179 1.00 74.94 99 TYR A C 1
ATOM 791 O O . TYR A 1 99 ? 14.956 3.832 -5.402 1.00 74.94 99 TYR A O 1
ATOM 799 N N . HIS A 1 100 ? 17.095 4.403 -5.097 1.00 71.31 100 HIS A N 1
ATOM 800 C CA . HIS A 1 100 ? 17.615 3.053 -5.339 1.00 71.31 100 HIS A CA 1
ATOM 801 C C . HIS A 1 100 ? 17.158 2.033 -4.288 1.00 71.31 100 HIS A C 1
ATOM 803 O O . HIS A 1 100 ? 16.817 0.897 -4.622 1.00 71.31 100 HIS A O 1
ATOM 809 N N . ILE A 1 101 ? 17.120 2.438 -3.015 1.00 74.12 101 ILE A N 1
ATOM 810 C CA . ILE A 1 101 ? 16.564 1.630 -1.925 1.00 74.12 101 ILE A CA 1
ATOM 811 C C . ILE A 1 101 ? 15.082 1.366 -2.198 1.00 74.12 101 ILE A C 1
ATOM 813 O O . ILE A 1 101 ? 14.659 0.214 -2.141 1.00 74.12 101 ILE A O 1
ATOM 817 N N . SER A 1 102 ? 14.322 2.401 -2.567 1.00 72.88 102 SER A N 1
ATOM 818 C CA . SER A 1 102 ? 12.895 2.313 -2.903 1.00 72.88 102 SER A CA 1
ATOM 819 C C . SER A 1 102 ? 12.638 1.378 -4.078 1.00 72.88 102 SER A C 1
ATOM 821 O O . SER A 1 102 ? 11.637 0.677 -4.074 1.00 72.88 102 SER A O 1
ATOM 823 N N . CYS A 1 103 ? 13.545 1.324 -5.055 1.00 74.50 103 CYS A N 1
ATOM 824 C CA . CYS A 1 103 ? 13.385 0.485 -6.235 1.00 74.50 103 CYS A CA 1
ATOM 825 C C . CYS A 1 103 ? 13.797 -0.982 -6.020 1.00 74.50 103 CYS A C 1
ATOM 827 O O . CYS A 1 103 ? 13.382 -1.870 -6.755 1.00 74.50 103 CYS A O 1
ATOM 829 N N . GLY A 1 104 ? 14.590 -1.288 -4.994 1.00 72.31 104 GLY A N 1
ATOM 830 C CA . GLY A 1 104 ? 15.034 -2.656 -4.732 1.00 72.31 104 GLY A CA 1
ATOM 831 C C . GLY A 1 104 ? 13.943 -3.587 -4.183 1.00 72.31 104 GLY A C 1
ATOM 832 O O . GLY A 1 104 ? 12.750 -3.291 -4.135 1.00 72.31 104 GLY A O 1
ATOM 833 N N . ARG A 1 105 ? 14.374 -4.730 -3.636 1.00 65.88 105 ARG A N 1
ATOM 834 C CA . ARG A 1 105 ? 13.483 -5.669 -2.916 1.00 65.88 105 ARG A CA 1
ATOM 835 C C . ARG A 1 105 ? 12.870 -5.060 -1.643 1.00 65.88 105 ARG A C 1
ATOM 837 O O . ARG A 1 105 ? 11.946 -5.634 -1.070 1.00 65.88 105 ARG A O 1
ATOM 844 N N . VAL A 1 106 ? 13.368 -3.897 -1.215 1.00 66.69 106 VAL A N 1
ATOM 845 C CA . VAL A 1 106 ? 12.857 -3.140 -0.067 1.00 66.69 106 VAL A CA 1
ATOM 846 C C . VAL A 1 106 ? 11.424 -2.681 -0.310 1.00 66.69 106 VAL A C 1
ATOM 848 O O . VAL A 1 106 ? 10.646 -2.731 0.634 1.00 66.69 106 VAL A O 1
ATOM 851 N N . ARG A 1 107 ? 11.034 -2.344 -1.553 1.00 71.19 107 ARG A N 1
ATOM 852 C CA . ARG A 1 107 ? 9.643 -1.993 -1.891 1.00 71.19 107 ARG A CA 1
ATOM 853 C C . ARG A 1 107 ? 8.674 -3.080 -1.452 1.00 71.19 107 ARG A C 1
ATOM 855 O O . ARG A 1 107 ? 7.756 -2.836 -0.682 1.00 71.19 107 ARG A O 1
ATOM 862 N N . ALA A 1 108 ? 8.926 -4.312 -1.877 1.00 70.25 108 ALA A N 1
ATOM 863 C CA . ALA A 1 108 ? 8.035 -5.421 -1.573 1.00 70.25 108 ALA A CA 1
ATOM 864 C C . ALA A 1 108 ? 7.984 -5.736 -0.075 1.00 70.25 108 ALA A C 1
ATOM 866 O O . ALA A 1 108 ? 6.904 -5.973 0.456 1.00 70.25 108 ALA A O 1
ATOM 867 N N . ILE A 1 109 ? 9.129 -5.698 0.615 1.00 70.81 109 ILE A N 1
ATOM 868 C CA . ILE A 1 109 ? 9.203 -5.975 2.056 1.00 70.81 109 ILE A CA 1
ATOM 869 C C . ILE A 1 109 ? 8.513 -4.867 2.862 1.00 70.81 109 ILE A C 1
ATOM 871 O O . ILE A 1 109 ? 7.727 -5.164 3.760 1.00 70.81 109 ILE A O 1
ATOM 875 N N . ALA A 1 110 ? 8.765 -3.600 2.528 1.00 74.06 110 ALA A N 1
ATOM 876 C CA . ALA A 1 110 ? 8.183 -2.446 3.210 1.00 74.06 110 ALA A CA 1
ATOM 877 C C . ALA A 1 110 ? 6.658 -2.373 3.044 1.00 74.06 110 ALA A C 1
ATOM 879 O O . ALA A 1 110 ? 5.976 -1.833 3.907 1.00 74.06 110 ALA A O 1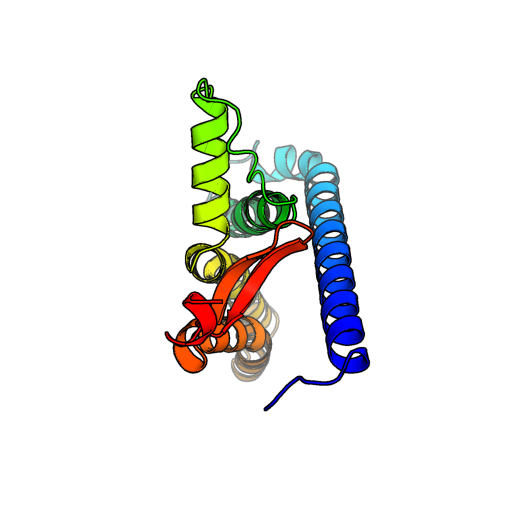
ATOM 880 N N . PHE A 1 111 ? 6.108 -2.953 1.976 1.00 76.19 111 PHE A N 1
ATOM 881 C CA . PHE A 1 111 ? 4.667 -2.978 1.731 1.00 76.19 111 PHE A CA 1
ATOM 882 C C . PHE A 1 111 ? 3.940 -4.121 2.466 1.00 76.19 111 PHE A C 1
ATOM 884 O O . PHE A 1 111 ? 2.719 -4.065 2.612 1.00 76.19 111 PHE A O 1
ATOM 891 N N . LEU A 1 112 ? 4.645 -5.139 2.985 1.00 80.44 112 LEU A N 1
ATOM 892 C CA . LEU A 1 112 ? 4.011 -6.262 3.699 1.00 80.44 112 LEU A CA 1
ATOM 893 C C . LEU A 1 112 ? 3.182 -5.833 4.922 1.00 80.44 112 LEU A C 1
ATOM 895 O O . LEU A 1 112 ? 2.053 -6.320 5.063 1.00 80.44 112 LEU A O 1
ATOM 899 N N . PRO A 1 113 ? 3.662 -4.929 5.800 1.00 81.94 113 PRO A N 1
ATOM 900 C CA . PRO A 1 113 ? 2.868 -4.443 6.926 1.00 81.94 113 PRO A CA 1
ATOM 901 C C . PRO A 1 113 ? 1.598 -3.712 6.472 1.00 81.94 113 PRO A C 1
ATOM 903 O O . PRO A 1 113 ? 0.550 -3.857 7.097 1.00 81.94 113 PRO A O 1
ATOM 906 N N . THR A 1 114 ? 1.658 -2.992 5.348 1.00 82.38 114 THR A N 1
ATOM 907 C CA . THR A 1 114 ? 0.519 -2.239 4.805 1.00 82.38 114 THR A CA 1
ATOM 908 C C . THR A 1 114 ? -0.646 -3.146 4.415 1.00 82.38 114 THR A C 1
ATOM 910 O O . THR A 1 114 ? -1.793 -2.735 4.543 1.00 82.38 114 THR A O 1
ATOM 913 N N . PHE A 1 115 ? -0.389 -4.389 3.996 1.00 85.19 115 PHE A N 1
ATOM 914 C CA . PHE A 1 115 ? -1.453 -5.344 3.661 1.00 85.19 115 PHE A CA 1
ATOM 915 C C . PHE A 1 115 ? -1.844 -6.248 4.836 1.00 85.19 115 PHE A C 1
ATOM 917 O O . PHE A 1 115 ? -3.023 -6.495 5.069 1.00 85.19 115 PHE A O 1
ATOM 924 N N . THR A 1 116 ? -0.873 -6.735 5.609 1.00 85.00 116 THR A N 1
ATOM 925 C CA . THR A 1 116 ? -1.127 -7.732 6.665 1.00 85.00 116 THR A CA 1
ATOM 926 C C . THR A 1 116 ? -1.846 -7.150 7.881 1.00 85.00 116 THR A C 1
ATOM 928 O O . THR A 1 116 ? -2.719 -7.801 8.464 1.00 85.00 116 THR A O 1
ATOM 931 N N . VAL A 1 117 ? -1.529 -5.912 8.263 1.00 87.06 117 VAL A N 1
ATOM 932 C CA . VAL A 1 117 ? -2.090 -5.293 9.472 1.00 87.06 117 VAL A CA 1
ATOM 933 C C . VAL A 1 117 ? -3.571 -4.930 9.282 1.00 87.06 117 VAL A C 1
ATOM 935 O O . VAL A 1 117 ? -4.377 -5.300 10.137 1.00 87.06 117 VAL A O 1
ATOM 938 N N . PRO A 1 118 ? -4.003 -4.298 8.171 1.00 87.88 118 PRO A N 1
ATOM 939 C CA . PRO A 1 118 ? -5.427 -4.054 7.944 1.00 87.88 118 PRO A CA 1
ATOM 940 C C . PRO A 1 118 ? -6.228 -5.345 7.763 1.00 87.88 118 PRO A C 1
ATOM 942 O O . PRO A 1 118 ? -7.359 -5.423 8.241 1.00 87.88 118 PRO A O 1
ATOM 945 N N . THR A 1 119 ? -5.651 -6.370 7.128 1.00 90.31 119 THR A N 1
ATOM 946 C CA . THR A 1 119 ? -6.310 -7.673 6.945 1.00 90.31 119 THR A CA 1
ATOM 947 C C . THR A 1 119 ? -6.557 -8.371 8.278 1.00 90.31 119 THR A C 1
ATOM 949 O O . THR A 1 119 ? -7.680 -8.795 8.552 1.00 90.31 119 THR A O 1
ATOM 952 N N . THR A 1 120 ? -5.542 -8.447 9.143 1.00 90.69 120 THR A N 1
ATOM 953 C CA . THR A 1 120 ? -5.694 -9.048 10.479 1.00 90.69 120 THR A CA 1
ATOM 954 C C . THR A 1 120 ? -6.717 -8.285 11.315 1.00 90.69 120 THR A C 1
ATOM 956 O O . THR A 1 120 ? -7.603 -8.898 11.908 1.00 90.69 120 THR A O 1
ATOM 959 N N . PHE A 1 121 ? -6.671 -6.951 11.304 1.00 90.06 121 PHE A N 1
ATOM 960 C CA . PHE A 1 121 ? -7.638 -6.136 12.035 1.00 90.06 121 PHE A CA 1
ATOM 961 C C . PHE A 1 121 ? -9.066 -6.276 11.488 1.00 90.06 121 PHE A C 1
ATOM 963 O O . PHE A 1 121 ? -10.021 -6.342 12.260 1.00 90.06 121 PHE A O 1
ATOM 970 N N . SER A 1 122 ? -9.224 -6.380 10.168 1.00 93.00 122 SER A N 1
ATOM 971 C CA . SER A 1 122 ? -10.530 -6.588 9.532 1.00 93.00 122 SER A CA 1
ATOM 972 C C . SER A 1 122 ? -11.123 -7.950 9.892 1.00 93.00 122 SER A C 1
ATOM 974 O O . SER A 1 122 ? -12.305 -8.029 10.223 1.00 93.00 122 SER A O 1
ATOM 976 N N . ALA A 1 123 ? -10.305 -9.006 9.913 1.00 94.62 123 ALA A N 1
ATOM 977 C CA . ALA A 1 123 ? -10.732 -10.338 10.337 1.00 94.62 123 ALA A CA 1
ATOM 978 C C . ALA A 1 123 ? -11.110 -10.380 11.828 1.00 94.62 123 ALA 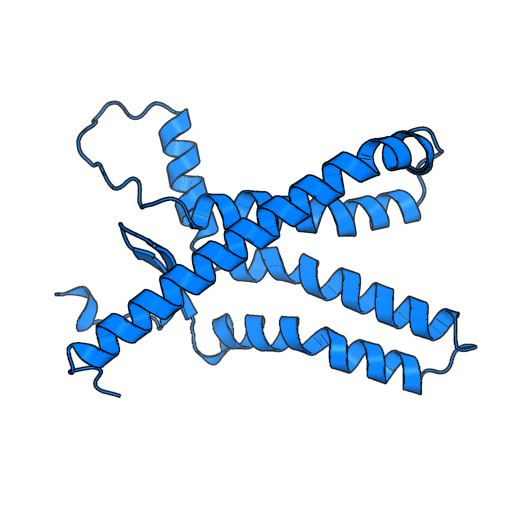A C 1
ATOM 980 O O . ALA A 1 123 ? -12.161 -10.911 12.182 1.00 94.62 123 ALA A O 1
ATOM 981 N N . LEU A 1 124 ? -10.307 -9.758 12.700 1.00 93.12 124 LEU A N 1
ATOM 982 C CA . LEU A 1 124 ? -10.612 -9.638 14.132 1.00 93.12 124 LEU A CA 1
ATOM 983 C C . LEU A 1 124 ? -11.899 -8.843 14.377 1.00 93.12 124 LEU A C 1
ATOM 985 O O . LEU A 1 124 ? -12.713 -9.217 15.219 1.00 93.12 124 LEU A O 1
ATOM 989 N N . ARG A 1 125 ? -12.116 -7.767 13.615 1.00 92.88 125 ARG A N 1
ATOM 990 C CA . ARG A 1 125 ? -13.353 -6.984 13.671 1.00 92.88 125 ARG A CA 1
ATOM 991 C C . ARG A 1 125 ? -14.558 -7.810 13.225 1.00 92.88 125 ARG A C 1
ATOM 993 O O . ARG A 1 125 ? -15.602 -7.725 13.863 1.00 92.88 125 ARG A O 1
ATOM 1000 N N . ALA A 1 126 ? -14.422 -8.600 12.162 1.00 94.94 126 ALA A N 1
ATOM 1001 C CA . ALA A 1 126 ? -15.477 -9.503 11.717 1.00 94.94 126 ALA A CA 1
ATOM 1002 C C . ALA A 1 126 ? -15.799 -10.551 12.790 1.00 94.94 126 ALA A C 1
ATOM 1004 O O . ALA A 1 126 ? -16.971 -10.760 13.086 1.00 94.94 126 ALA A O 1
ATOM 1005 N N . LEU A 1 127 ? -14.784 -11.136 13.434 1.00 95.06 127 LEU A N 1
ATOM 1006 C CA . LEU A 1 127 ? -14.959 -12.076 14.546 1.00 95.06 127 LEU A CA 1
ATOM 1007 C C . LEU A 1 127 ? -15.720 -11.435 15.717 1.00 95.06 127 LEU A C 1
ATOM 1009 O O . LEU A 1 127 ? -16.665 -12.022 16.236 1.00 95.06 127 LEU A O 1
ATOM 1013 N N . ALA A 1 128 ? -15.341 -10.211 16.095 1.00 94.06 128 ALA A N 1
ATOM 1014 C CA . ALA A 1 128 ? -15.972 -9.466 17.183 1.00 94.06 128 ALA A CA 1
ATOM 1015 C C . ALA A 1 128 ? -17.435 -9.090 16.901 1.00 94.06 128 ALA A C 1
ATOM 1017 O O . ALA A 1 128 ? -18.255 -9.144 17.809 1.00 94.06 128 ALA A O 1
ATOM 1018 N N . LEU A 1 129 ? -17.765 -8.715 15.661 1.00 95.69 129 LEU A N 1
ATOM 1019 C CA . LEU A 1 129 ? -19.120 -8.303 15.269 1.00 95.69 129 LEU A CA 1
ATOM 1020 C C . LEU A 1 129 ? -20.058 -9.474 14.945 1.00 95.69 129 LEU A C 1
ATOM 1022 O O . LEU A 1 129 ? -21.257 -9.257 14.821 1.00 95.69 129 LEU A O 1
ATOM 1026 N N . SER A 1 130 ? -19.526 -10.684 14.769 1.00 94.69 130 SER A N 1
ATOM 1027 C CA . SER A 1 130 ? -20.294 -11.877 14.387 1.00 94.69 130 SER A CA 1
ATOM 1028 C C . SER A 1 130 ? -20.459 -12.879 15.530 1.00 94.69 130 SER A C 1
ATOM 1030 O O . SER A 1 130 ? -20.531 -14.080 15.282 1.00 94.69 130 SER A O 1
ATOM 1032 N N . ASP A 1 131 ? -20.473 -12.401 16.778 1.00 92.88 131 ASP A N 1
ATOM 1033 C CA . ASP A 1 131 ? -20.605 -13.229 17.984 1.00 92.88 131 ASP A CA 1
ATOM 1034 C C . ASP A 1 131 ? -19.581 -14.378 18.048 1.00 92.88 131 ASP A C 1
ATOM 1036 O O . ASP A 1 131 ? -19.902 -15.513 18.393 1.00 92.88 131 ASP A O 1
ATOM 1040 N N . MET A 1 132 ? -18.320 -14.087 17.699 1.00 93.38 132 MET A N 1
ATOM 1041 C CA . MET A 1 132 ? -17.231 -15.073 17.625 1.00 93.38 132 MET A CA 1
ATOM 1042 C C . MET A 1 132 ? -17.445 -16.171 16.569 1.00 93.38 132 MET A C 1
ATOM 1044 O O . MET A 1 132 ? -16.952 -17.291 16.717 1.00 93.38 132 MET A O 1
ATOM 1048 N N . ASN A 1 133 ? -18.125 -15.867 15.459 1.00 95.31 133 ASN A N 1
ATOM 1049 C CA . ASN A 1 133 ? -18.205 -16.783 14.323 1.00 95.31 133 ASN A CA 1
ATOM 1050 C C . ASN A 1 133 ? -16.861 -16.869 13.576 1.00 95.31 133 ASN A C 1
ATOM 1052 O O . ASN A 1 133 ? -16.556 -16.106 12.653 1.00 95.31 133 ASN A O 1
ATOM 1056 N N . TRP A 1 134 ? -16.062 -17.859 13.970 1.00 94.56 134 TRP A N 1
ATOM 1057 C CA . TRP A 1 134 ? -14.743 -18.126 13.405 1.00 94.56 134 TRP A CA 1
ATOM 1058 C C . TRP A 1 134 ? -14.766 -18.391 11.901 1.00 94.56 134 TRP A C 1
ATOM 1060 O O . TRP A 1 134 ? -13.842 -17.967 11.215 1.00 94.56 134 TRP A O 1
ATOM 1070 N N . ALA A 1 135 ? -15.821 -19.013 11.363 1.00 96.25 135 ALA A N 1
ATOM 1071 C CA . ALA A 1 135 ? -15.905 -19.291 9.931 1.00 96.25 135 ALA A CA 1
ATOM 1072 C C . ALA A 1 135 ? -15.945 -17.995 9.108 1.00 96.25 135 ALA A C 1
ATOM 1074 O O . ALA A 1 135 ? -15.211 -17.857 8.129 1.00 96.25 135 ALA A O 1
ATOM 1075 N N . LEU A 1 136 ? -16.741 -17.009 9.537 1.00 94.44 136 LEU A N 1
ATOM 1076 C CA . LEU A 1 136 ? -16.814 -15.710 8.867 1.00 94.44 136 LEU A CA 1
ATOM 1077 C C . LEU A 1 136 ? -15.479 -14.961 8.956 1.00 94.44 136 LEU A C 1
ATOM 1079 O O . LEU A 1 136 ? -14.997 -14.426 7.958 1.00 94.44 136 LEU A O 1
ATOM 1083 N N . ALA A 1 137 ? -14.856 -14.956 10.136 1.00 95.44 137 ALA A N 1
ATOM 1084 C CA . ALA A 1 137 ? -13.555 -14.328 10.334 1.00 95.44 137 ALA A CA 1
ATOM 1085 C C . ALA A 1 137 ? -12.468 -14.966 9.454 1.00 95.44 137 ALA A C 1
ATOM 1087 O O . ALA A 1 137 ? -11.671 -14.250 8.845 1.00 95.44 137 ALA A O 1
ATOM 1088 N N . SER A 1 138 ? -12.471 -16.298 9.329 1.00 94.62 138 SER A N 1
ATOM 1089 C CA . SER A 1 138 ? -11.571 -17.028 8.435 1.00 94.62 138 SER A CA 1
ATOM 1090 C C . SER A 1 138 ? -11.795 -16.658 6.973 1.00 94.62 138 SER A C 1
ATOM 1092 O O . SER A 1 138 ? -10.819 -16.438 6.264 1.00 94.62 138 SER A O 1
ATOM 1094 N N . ILE A 1 139 ? -13.045 -16.522 6.523 1.00 96.00 139 ILE A N 1
ATOM 1095 C CA . ILE A 1 139 ? -13.349 -16.087 5.152 1.00 96.00 139 ILE A CA 1
ATOM 1096 C C . ILE A 1 139 ? -12.775 -14.687 4.892 1.00 96.00 139 ILE A C 1
ATOM 1098 O O . ILE A 1 139 ? -12.068 -14.491 3.904 1.00 96.00 139 ILE A O 1
ATOM 1102 N N . VAL A 1 140 ? -13.009 -13.727 5.797 1.00 95.44 140 VAL A N 1
ATOM 1103 C CA . VAL A 1 140 ? -12.474 -12.357 5.672 1.00 95.44 140 VAL A CA 1
ATOM 1104 C C . VAL A 1 140 ? -10.945 -12.362 5.642 1.00 95.44 140 VAL A C 1
ATOM 1106 O O . VAL A 1 140 ? -10.342 -11.674 4.817 1.00 95.44 140 VAL A O 1
ATOM 1109 N N . PHE A 1 141 ? -10.313 -13.158 6.505 1.00 94.75 141 PHE A N 1
ATOM 1110 C CA . PHE A 1 141 ? -8.860 -13.280 6.554 1.00 94.75 141 PHE A CA 1
ATOM 1111 C C . PHE A 1 141 ? -8.286 -13.877 5.263 1.00 94.75 141 PHE A C 1
ATOM 1113 O O . PHE A 1 141 ? -7.375 -13.299 4.677 1.00 94.75 141 PHE A O 1
ATOM 1120 N N . VAL A 1 142 ? -8.846 -14.993 4.784 1.00 94.94 142 VAL A N 1
ATOM 1121 C CA . VAL A 1 142 ? -8.384 -15.681 3.568 1.00 94.94 142 VAL A CA 1
ATOM 1122 C C . VAL A 1 142 ? -8.501 -14.770 2.348 1.00 94.94 142 VAL A C 1
ATOM 1124 O O . VAL A 1 142 ? -7.544 -14.656 1.583 1.00 94.94 142 VAL A O 1
ATOM 1127 N N . ILE A 1 143 ? -9.628 -14.068 2.195 1.00 93.69 143 ILE A N 1
ATOM 1128 C CA . ILE A 1 143 ? -9.821 -13.108 1.100 1.00 93.69 143 ILE A CA 1
ATOM 1129 C C . ILE A 1 143 ? -8.810 -11.956 1.215 1.00 93.69 143 ILE A C 1
ATOM 1131 O O . ILE A 1 143 ? -8.164 -11.592 0.232 1.00 93.69 143 ILE A O 1
ATOM 1135 N N . GLY A 1 144 ? -8.620 -11.409 2.418 1.00 92.25 144 GLY A N 1
ATOM 1136 C CA . GLY A 1 144 ? -7.694 -10.300 2.656 1.00 92.25 144 GLY A CA 1
ATOM 1137 C C . GLY A 1 144 ? -6.207 -10.664 2.550 1.00 92.25 144 GLY A C 1
ATOM 1138 O O . GLY A 1 144 ? -5.377 -9.770 2.392 1.00 92.25 144 GLY A O 1
ATOM 1139 N N . CYS A 1 145 ? -5.838 -11.946 2.614 1.00 91.56 145 CYS A N 1
ATOM 1140 C CA . CYS A 1 145 ? -4.456 -12.400 2.425 1.00 91.56 145 CYS A CA 1
ATOM 1141 C C . CYS A 1 145 ? -4.012 -12.407 0.956 1.00 91.56 145 CYS A C 1
ATOM 1143 O O . CYS A 1 145 ? -2.806 -12.420 0.696 1.00 91.56 145 CYS A O 1
ATOM 1145 N N . GLY A 1 146 ? -4.947 -12.373 -0.000 1.00 90.62 146 GLY A N 1
ATOM 1146 C CA . GLY A 1 146 ? -4.657 -12.437 -1.438 1.00 90.62 146 GLY A CA 1
ATOM 1147 C C . GLY A 1 146 ? -3.563 -11.462 -1.901 1.00 90.62 146 GLY A C 1
ATOM 1148 O O . GLY A 1 146 ? -2.569 -11.914 -2.477 1.00 90.62 146 GLY A O 1
ATOM 1149 N N . PRO A 1 147 ? -3.663 -10.152 -1.595 1.00 87.81 147 PRO A N 1
ATOM 1150 C CA . PRO A 1 147 ? -2.636 -9.178 -1.959 1.00 87.81 147 PRO A CA 1
ATOM 1151 C C . PRO A 1 147 ? -1.260 -9.513 -1.379 1.00 87.81 147 PRO A C 1
ATOM 1153 O O . PRO A 1 147 ? -0.262 -9.435 -2.091 1.00 87.81 147 PRO A O 1
ATOM 1156 N N . THR A 1 148 ? -1.177 -9.931 -0.113 1.00 87.00 148 THR A N 1
ATOM 1157 C CA . THR A 1 148 ? 0.101 -10.299 0.514 1.00 87.00 148 THR A CA 1
ATOM 1158 C C . THR A 1 148 ? 0.739 -11.491 -0.190 1.00 87.00 148 THR A C 1
ATOM 1160 O O . THR A 1 148 ? 1.926 -11.450 -0.505 1.00 87.00 148 THR A O 1
ATOM 1163 N N . VAL A 1 149 ? -0.048 -12.531 -0.476 1.00 89.25 149 VAL A N 1
ATOM 1164 C CA . VAL A 1 149 ? 0.440 -13.757 -1.120 1.00 89.25 149 VAL A CA 1
ATOM 1165 C C . VAL A 1 149 ? 0.963 -13.467 -2.526 1.00 89.25 149 VAL A C 1
ATOM 1167 O O . VAL A 1 149 ? 2.074 -13.877 -2.850 1.00 89.25 149 VAL A O 1
ATOM 1170 N N . ILE A 1 150 ? 0.210 -12.722 -3.341 1.00 86.81 150 ILE A N 1
ATOM 1171 C CA . ILE A 1 150 ? 0.594 -12.415 -4.728 1.00 86.81 150 ILE A CA 1
ATOM 1172 C C . ILE A 1 150 ? 1.863 -11.556 -4.769 1.00 86.81 150 ILE A C 1
ATOM 1174 O O . ILE A 1 150 ? 2.783 -11.856 -5.530 1.00 86.81 150 ILE A O 1
ATOM 1178 N N . ASN A 1 151 ? 1.956 -10.528 -3.920 1.00 83.94 151 ASN A N 1
ATOM 1179 C CA . ASN A 1 151 ? 3.139 -9.666 -3.866 1.00 83.94 151 ASN A CA 1
ATOM 1180 C C . ASN A 1 151 ? 4.390 -10.432 -3.401 1.00 83.94 151 ASN A C 1
ATOM 1182 O O . ASN A 1 151 ? 5.474 -10.255 -3.960 1.00 83.94 151 ASN A O 1
ATOM 1186 N N . LEU A 1 152 ? 4.248 -11.326 -2.416 1.00 85.44 152 LEU A N 1
ATOM 1187 C CA . LEU A 1 152 ? 5.356 -12.145 -1.921 1.00 85.44 152 LEU A CA 1
ATOM 1188 C C . LEU A 1 152 ? 5.792 -13.188 -2.963 1.00 85.44 152 LEU A C 1
ATOM 1190 O O . LEU A 1 152 ? 6.986 -13.358 -3.215 1.00 85.44 152 LEU A O 1
ATOM 1194 N N . TRP A 1 153 ? 4.831 -13.832 -3.627 1.00 86.38 153 TRP A N 1
ATOM 1195 C CA . TRP A 1 153 ? 5.091 -14.748 -4.737 1.00 86.38 153 TRP A CA 1
ATOM 1196 C C . TRP A 1 153 ? 5.810 -14.051 -5.900 1.00 86.38 153 TRP A C 1
ATOM 1198 O O . TRP A 1 153 ? 6.734 -14.617 -6.482 1.00 86.38 153 TRP A O 1
ATOM 1208 N N . GLY A 1 154 ? 5.463 -12.794 -6.182 1.00 83.06 154 GLY A N 1
ATOM 1209 C CA . GLY A 1 154 ? 6.160 -11.948 -7.149 1.00 83.06 154 GLY A CA 1
ATOM 1210 C C . GLY A 1 154 ? 7.670 -11.858 -6.894 1.00 83.06 154 GLY A C 1
ATOM 1211 O O . GLY A 1 154 ? 8.485 -12.014 -7.798 1.00 83.06 154 GLY A O 1
ATOM 1212 N N . VAL A 1 155 ? 8.078 -11.657 -5.644 1.00 79.94 155 VAL A N 1
ATOM 1213 C CA . VAL A 1 155 ? 9.496 -11.430 -5.310 1.00 79.94 155 VAL A CA 1
ATOM 1214 C C . VAL A 1 155 ? 10.282 -12.711 -5.063 1.00 79.94 155 VAL A C 1
ATOM 1216 O O . VAL A 1 155 ? 11.471 -12.774 -5.391 1.00 79.94 155 VAL A O 1
ATOM 1219 N N . PHE A 1 156 ? 9.650 -13.717 -4.460 1.00 83.69 156 PHE A N 1
ATOM 1220 C CA . PHE A 1 156 ? 10.324 -14.953 -4.054 1.00 83.69 156 PHE A CA 1
ATOM 1221 C C . PHE A 1 156 ? 10.055 -16.129 -4.992 1.00 83.69 156 PHE A C 1
ATOM 1223 O O . PHE A 1 156 ? 10.926 -16.977 -5.139 1.00 83.69 156 PHE A O 1
ATOM 1230 N N . GLY A 1 157 ? 8.885 -16.175 -5.632 1.00 84.56 157 GLY A N 1
ATOM 1231 C CA . GLY A 1 157 ? 8.508 -17.239 -6.563 1.00 84.56 157 GLY A CA 1
ATOM 1232 C C . GLY A 1 157 ? 9.041 -16.996 -7.973 1.00 84.56 157 GLY A C 1
ATOM 1233 O O . GLY A 1 157 ? 9.724 -17.850 -8.526 1.00 84.56 157 GLY A O 1
ATOM 1234 N N . ILE A 1 158 ? 8.761 -15.820 -8.543 1.00 83.00 158 ILE A N 1
ATOM 1235 C CA . ILE A 1 158 ? 9.165 -15.474 -9.924 1.00 83.00 158 ILE A CA 1
ATOM 1236 C C . ILE A 1 158 ? 10.417 -14.585 -10.001 1.00 83.00 158 ILE A C 1
ATOM 1238 O O . ILE A 1 158 ? 10.913 -14.319 -11.092 1.00 83.00 158 ILE A O 1
ATOM 1242 N N . GLY A 1 159 ? 10.943 -14.129 -8.859 1.00 82.25 159 GLY A N 1
ATOM 1243 C CA . GLY A 1 159 ? 12.192 -13.367 -8.803 1.00 82.25 159 GLY A CA 1
ATOM 1244 C C . GLY A 1 159 ? 12.096 -11.946 -9.365 1.00 82.25 159 GLY A C 1
ATOM 1245 O O . GLY A 1 159 ? 13.065 -11.467 -9.953 1.00 82.25 159 GLY A O 1
ATOM 1246 N N . LEU A 1 160 ? 10.958 -11.261 -9.203 1.00 81.94 160 LEU A N 1
ATOM 1247 C CA . LEU A 1 160 ? 10.854 -9.853 -9.591 1.00 81.94 160 LEU A CA 1
ATOM 1248 C C . LEU A 1 160 ? 11.838 -8.991 -8.793 1.00 81.94 160 LEU A C 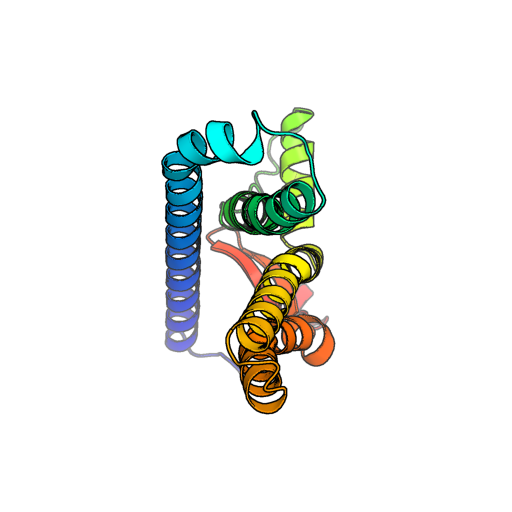1
ATOM 1250 O O . LEU A 1 160 ? 11.949 -9.084 -7.565 1.00 81.94 160 LEU A O 1
ATOM 1254 N N . VAL A 1 161 ? 12.516 -8.110 -9.516 1.00 81.75 161 VAL A N 1
ATOM 1255 C CA . VAL A 1 161 ? 13.389 -7.063 -8.991 1.00 81.75 161 VAL A CA 1
ATOM 1256 C C . VAL A 1 161 ? 12.951 -5.733 -9.588 1.00 81.75 161 VAL A C 1
ATOM 1258 O O . VAL A 1 161 ? 12.494 -5.690 -10.728 1.00 81.75 161 VAL A O 1
ATOM 1261 N N . GLY A 1 162 ? 13.059 -4.640 -8.837 1.00 78.62 162 GLY A N 1
ATOM 1262 C CA . GLY A 1 162 ? 12.828 -3.334 -9.440 1.00 78.62 162 GLY A CA 1
ATOM 1263 C C . GLY A 1 162 ? 14.024 -2.910 -10.284 1.00 78.62 162 GLY A C 1
ATOM 1264 O O . GLY A 1 162 ? 15.179 -3.112 -9.903 1.00 78.62 162 GLY A O 1
ATOM 1265 N N . GLN A 1 163 ? 13.717 -2.369 -11.454 1.00 79.00 163 GLN A N 1
ATOM 1266 C CA . GLN A 1 163 ? 14.657 -1.804 -12.410 1.00 79.00 163 GLN A CA 1
ATOM 1267 C C . GLN A 1 163 ? 14.234 -0.366 -12.697 1.00 79.00 163 GLN A C 1
ATOM 1269 O O . GLN A 1 163 ? 13.040 -0.072 -12.788 1.00 79.00 163 GLN A O 1
ATOM 1274 N N . THR A 1 164 ? 15.204 0.532 -12.836 1.00 77.75 164 THR A N 1
ATOM 1275 C CA . THR A 1 164 ? 14.950 1.940 -13.138 1.00 77.75 164 THR A CA 1
ATOM 1276 C C . THR A 1 164 ? 14.958 2.144 -14.649 1.00 77.75 164 THR A C 1
ATOM 1278 O O . THR A 1 164 ? 15.922 1.814 -15.335 1.00 77.75 164 THR A O 1
ATOM 1281 N N . ILE A 1 165 ? 13.861 2.671 -15.187 1.00 76.88 165 ILE A N 1
ATOM 1282 C CA . ILE A 1 165 ? 13.750 3.070 -16.589 1.00 76.88 165 ILE A CA 1
ATOM 1283 C C . ILE A 1 165 ? 13.730 4.601 -16.628 1.00 76.88 165 ILE A C 1
ATOM 1285 O O . ILE A 1 165 ? 12.856 5.197 -15.995 1.00 76.88 165 ILE A O 1
ATOM 1289 N N . PRO A 1 166 ? 14.607 5.258 -17.410 1.00 73.94 166 PRO A N 1
ATOM 1290 C CA . PRO A 1 166 ? 14.746 6.715 -17.399 1.00 73.94 166 PRO A CA 1
ATOM 1291 C C . PRO A 1 166 ? 13.441 7.505 -17.545 1.00 73.94 166 PRO A C 1
ATOM 1293 O O . PRO A 1 166 ? 13.259 8.518 -16.881 1.00 73.94 166 PRO A O 1
ATOM 1296 N N . LEU A 1 167 ? 12.502 7.023 -18.366 1.00 74.19 167 LEU A N 1
ATOM 1297 C CA . LEU A 1 167 ? 11.233 7.711 -18.627 1.00 74.19 167 LEU A CA 1
ATOM 1298 C C . LEU A 1 167 ? 10.097 7.333 -17.659 1.00 74.19 167 LEU A C 1
ATOM 130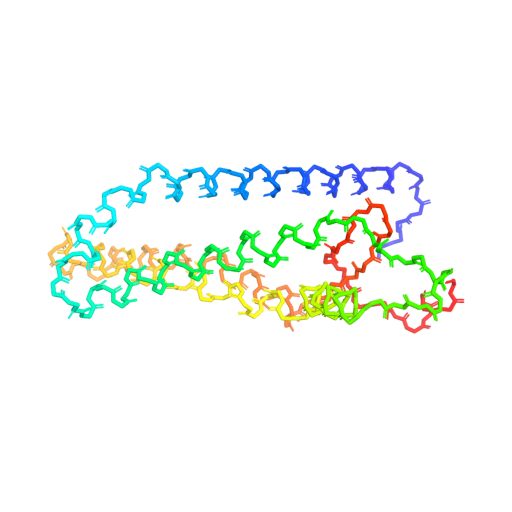0 O O . LEU A 1 167 ? 9.139 8.088 -17.520 1.00 74.19 167 LEU A O 1
ATOM 1304 N N . LEU A 1 168 ? 10.161 6.151 -17.041 1.00 75.75 168 LEU A N 1
ATOM 1305 C CA . LEU A 1 168 ? 9.042 5.552 -16.297 1.00 75.75 168 LEU A CA 1
ATOM 1306 C C . LEU A 1 168 ? 9.316 5.402 -14.795 1.00 75.75 168 LEU A C 1
ATOM 1308 O O . LEU A 1 168 ? 8.405 5.041 -14.055 1.00 75.75 168 LEU A O 1
ATOM 1312 N N . GLY A 1 169 ? 10.538 5.686 -14.346 1.00 79.31 169 GLY A N 1
ATOM 1313 C CA . GLY A 1 169 ? 10.948 5.475 -12.965 1.00 79.31 169 GLY A CA 1
ATOM 1314 C C . GLY A 1 169 ? 11.202 3.996 -12.671 1.00 79.31 169 GLY A C 1
ATOM 1315 O O . GLY A 1 169 ? 11.648 3.237 -13.533 1.00 79.31 169 GLY A O 1
ATOM 1316 N N . CYS A 1 170 ? 10.934 3.576 -11.441 1.00 82.38 170 CYS A N 1
ATOM 1317 C CA . CYS A 1 170 ? 11.141 2.214 -10.987 1.00 82.38 170 CYS A CA 1
ATOM 1318 C C . CYS A 1 170 ? 9.960 1.296 -11.304 1.00 82.38 170 CYS A C 1
ATOM 1320 O O . CYS A 1 170 ? 8.835 1.503 -10.839 1.00 82.38 170 CYS A O 1
ATOM 1322 N N . VAL A 1 171 ? 10.251 0.200 -11.997 1.00 79.38 171 VAL A N 1
ATOM 1323 C CA . VAL A 1 171 ? 9.258 -0.792 -12.406 1.00 79.38 171 VAL A CA 1
ATOM 1324 C C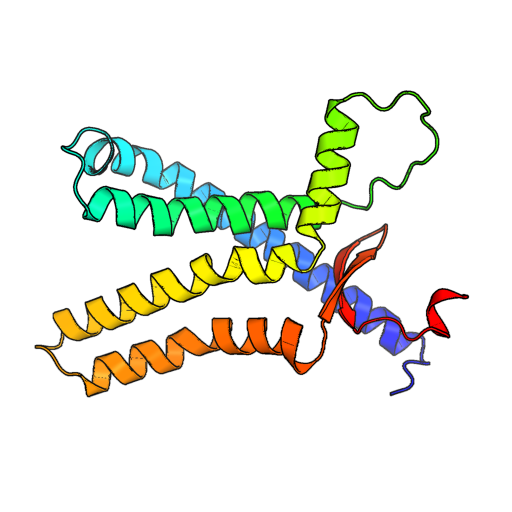 . VAL A 1 171 ? 9.713 -2.197 -12.038 1.00 79.38 171 VAL A C 1
ATOM 1326 O O . VAL A 1 171 ? 10.909 -2.480 -11.986 1.00 79.38 171 VAL A O 1
ATOM 1329 N N . ALA A 1 172 ? 8.768 -3.095 -11.764 1.00 79.44 172 ALA A N 1
ATOM 1330 C CA . ALA A 1 172 ? 9.090 -4.489 -11.487 1.00 79.44 172 ALA A CA 1
ATOM 1331 C C . ALA A 1 172 ? 9.424 -5.225 -12.793 1.00 79.44 172 ALA A C 1
ATOM 1333 O O . ALA A 1 172 ? 8.609 -5.265 -13.713 1.00 79.44 172 ALA A O 1
ATOM 1334 N N . ALA A 1 173 ? 10.603 -5.837 -12.858 1.00 77.56 173 ALA A N 1
ATOM 1335 C CA . ALA A 1 173 ? 11.048 -6.644 -13.986 1.00 77.56 173 ALA A CA 1
ATOM 1336 C C . ALA A 1 173 ? 11.584 -7.999 -13.503 1.00 77.56 173 ALA A C 1
ATOM 1338 O O . ALA A 1 173 ? 12.059 -8.139 -12.374 1.00 77.56 173 ALA A O 1
ATOM 1339 N N . ALA A 1 174 ? 11.518 -9.016 -14.363 1.00 76.75 174 ALA A N 1
ATOM 1340 C CA . ALA A 1 174 ? 12.218 -10.271 -14.106 1.00 76.75 174 ALA A CA 1
ATOM 1341 C C . ALA A 1 174 ? 13.737 -10.027 -14.110 1.00 76.75 174 ALA A C 1
ATOM 1343 O O . ALA A 1 174 ? 14.218 -9.142 -14.822 1.00 76.75 174 ALA A O 1
ATOM 1344 N N . GLN A 1 175 ? 14.499 -10.797 -13.326 1.00 69.06 175 GLN A N 1
ATOM 1345 C CA . GLN A 1 175 ? 15.958 -10.665 -13.317 1.00 69.06 175 GLN A CA 1
ATOM 1346 C C . GLN A 1 175 ? 16.530 -10.809 -14.741 1.00 69.06 175 GLN A C 1
ATOM 1348 O O . GLN A 1 175 ? 16.283 -11.834 -15.386 1.00 69.06 175 GLN A O 1
ATOM 1353 N N . PRO A 1 176 ? 17.310 -9.826 -15.234 1.00 60.88 176 PRO A N 1
ATOM 1354 C CA . PRO A 1 176 ? 17.939 -9.940 -16.539 1.00 60.88 176 PRO A CA 1
ATOM 1355 C C . PRO A 1 176 ? 18.932 -11.104 -16.517 1.00 60.88 176 PRO A C 1
ATOM 1357 O O . PRO A 1 176 ? 19.800 -11.198 -15.648 1.00 60.88 176 PRO A O 1
ATOM 1360 N N . THR A 1 177 ? 18.802 -12.021 -17.474 1.00 57.78 177 THR A N 1
ATOM 1361 C CA . THR A 1 177 ? 19.786 -13.093 -17.674 1.00 57.78 177 THR A CA 1
ATOM 1362 C C . THR A 1 177 ? 21.108 -12.467 -18.141 1.00 57.78 177 THR A C 1
ATOM 1364 O O . THR A 1 177 ? 21.092 -11.435 -18.808 1.00 57.78 177 THR A O 1
ATOM 1367 N N . ALA A 1 178 ? 22.263 -13.075 -17.839 1.00 55.41 178 ALA A N 1
ATOM 1368 C CA . ALA A 1 178 ? 23.595 -12.510 -18.134 1.00 55.41 178 ALA A CA 1
ATOM 1369 C C . ALA A 1 178 ? 23.835 -12.111 -19.613 1.00 55.41 178 ALA A C 1
ATOM 1371 O O . ALA A 1 178 ? 24.755 -11.349 -19.906 1.00 55.41 178 ALA A O 1
ATOM 1372 N N . SER A 1 179 ? 23.013 -12.603 -20.544 1.00 47.47 179 SER A N 1
ATOM 1373 C CA . SER A 1 179 ? 23.001 -12.216 -21.959 1.00 47.47 179 SER A CA 1
ATOM 1374 C C . SER A 1 179 ? 22.327 -10.864 -22.242 1.00 47.47 179 SER A C 1
ATOM 1376 O O . SER A 1 179 ? 22.721 -10.203 -23.195 1.00 47.47 179 SER A O 1
ATOM 1378 N N . GLN A 1 180 ? 21.352 -10.432 -21.433 1.00 54.12 180 GLN A N 1
ATOM 1379 C CA . GLN A 1 180 ? 20.646 -9.152 -21.604 1.00 54.12 180 GLN A CA 1
ATOM 1380 C C . GLN A 1 180 ? 21.357 -7.969 -20.933 1.00 54.12 180 GLN A C 1
ATOM 1382 O O . GLN A 1 180 ? 21.098 -6.831 -21.290 1.00 54.12 180 GLN A O 1
ATOM 1387 N N . ALA A 1 181 ? 22.285 -8.225 -20.006 1.00 50.34 181 ALA A N 1
ATOM 1388 C CA . ALA A 1 181 ? 23.089 -7.187 -19.350 1.00 50.34 181 ALA A CA 1
ATOM 1389 C C . ALA A 1 181 ? 24.271 -6.674 -20.204 1.00 50.34 181 ALA A C 1
ATOM 1391 O O . ALA A 1 181 ? 25.000 -5.788 -19.770 1.00 50.34 181 ALA A O 1
ATOM 1392 N N . LYS A 1 182 ? 24.505 -7.271 -21.381 1.00 42.00 182 LYS A N 1
ATOM 1393 C CA . LYS A 1 182 ? 25.600 -6.917 -22.304 1.00 42.00 182 LYS A CA 1
ATOM 1394 C C . LYS A 1 182 ? 25.144 -6.124 -23.536 1.00 42.00 182 LYS A C 1
ATOM 1396 O O . LYS A 1 182 ? 25.987 -5.850 -24.388 1.00 42.00 182 LYS A O 1
ATOM 1401 N N . MET A 1 183 ? 23.848 -5.834 -23.658 1.00 39.97 183 MET A N 1
ATOM 1402 C CA . MET A 1 183 ? 23.290 -5.019 -24.745 1.00 39.97 183 MET A CA 1
ATOM 1403 C C . MET A 1 183 ? 23.203 -3.557 -24.332 1.00 39.97 183 MET A C 1
ATOM 1405 O O . MET A 1 183 ? 22.843 -3.314 -23.160 1.00 39.97 183 MET A O 1
#

Secondary structure (DSSP, 8-state):
----SHHHHHHHHHHHHHHHHHHHHHHHHHHHHHHHHHHHHIIIIISSPP-HHHHHHHHHHHHHIIIIIIIIHHHTSPP------S---HHHHHHHHHHHHHHSTHHHHHHHHHHHHHHHHHHHHHHHHTTT-HHHHHHHHHHHHHHHHHHHHHHHTS-EEEEEETTTEEEEEEPPPTTGGG-

Radius of gyration: 20.39 Å; chains: 1; bounding box: 51×38×59 Å

InterPro domains:
  IPR045340 Domain of unknown function DUF6533 [PF20151] (23-66)